Protein AF-0000000083686196 (afdb_homodimer)

Nearest PDB structures (foldseek):
  6q8i-assembly3_J  TM=8.970E-01  e=1.152E-03  Homo sapiens
  6q8j-assembly1_A  TM=8.920E-01  e=1.375E-03  Homo sapiens
  8qzs-assembly1_w  TM=8.976E-01  e=1.548E-03  Homo sapiens
  6q8i-assembly1_B  TM=8.491E-01  e=1.222E-03  Homo sapiens
  6q8f-assembly1_B  TM=8.962E-01  e=2.484E-03  Homo sapiens

Radius of gyration: 14.55 Å; Cα contacts (8 Å, |Δi|>4): 108; chains: 2; bounding box: 40×40×29 Å

Structure (mmCIF, N/CA/C/O backbone):
data_AF-0000000083686196-model_v1
#
loop_
_entity.id
_entity.type
_entity.pdbx_description
1 polymer 'Wd40 repeat-containing protein SMU1-like'
#
loop_
_atom_site.group_PDB
_atom_site.id
_atom_site.type_symbol
_atom_site.label_atom_id
_atom_site.label_alt_id
_atom_site.label_comp_id
_atom_site.label_asym_id
_atom_site.label_entity_id
_atom_site.label_seq_id
_atom_site.pdbx_PDB_ins_code
_atom_site.Cartn_x
_atom_site.Cartn_y
_atom_site.Cartn_z
_atom_site.occupancy
_atom_site.B_iso_or_equiv
_atom_site.auth_seq_id
_atom_site.auth_comp_id
_atom_site.auth_asym_id
_atom_site.auth_atom_id
_atom_site.pdbx_PDB_model_num
ATOM 1 N N . MET A 1 1 ? 13.852 2.273 12.867 1 68.62 1 MET A N 1
ATOM 2 C CA . MET A 1 1 ? 13.875 3.191 11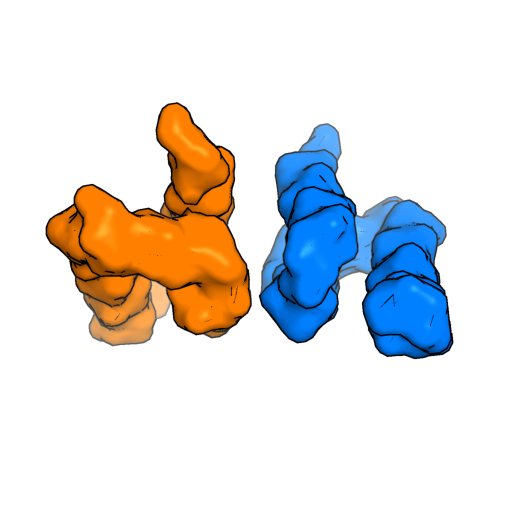.727 1 68.62 1 MET A CA 1
ATOM 3 C C . MET A 1 1 ? 12.492 3.295 11.094 1 68.62 1 MET A C 1
ATOM 5 O O . MET A 1 1 ? 11.719 2.336 11.117 1 68.62 1 MET A O 1
ATOM 9 N N . GLN A 1 2 ? 12.047 4.418 10.641 1 86.62 2 GLN A N 1
ATOM 10 C CA . GLN A 1 2 ? 10.688 4.848 10.312 1 86.62 2 GLN A CA 1
ATOM 11 C C . GLN A 1 2 ? 10.148 4.086 9.102 1 86.62 2 GLN A C 1
ATOM 13 O O . GLN A 1 2 ? 8.938 3.887 8.984 1 86.62 2 GLN A O 1
ATOM 18 N N . TRP A 1 3 ? 11.016 3.471 8.281 1 94.12 3 TRP A N 1
ATOM 19 C CA . TRP A 1 3 ? 10.57 2.91 7.012 1 94.12 3 TRP A CA 1
ATOM 20 C C . TRP A 1 3 ? 10.414 1.396 7.109 1 94.12 3 TRP A C 1
ATOM 22 O O . TRP A 1 3 ? 9.875 0.763 6.199 1 94.12 3 TRP A O 1
ATOM 32 N N . GLY A 1 4 ? 10.773 0.78 8.203 1 94.38 4 GLY A N 1
ATOM 33 C CA . GLY A 1 4 ? 10.703 -0.665 8.344 1 94.38 4 GLY A CA 1
ATOM 34 C C . GLY A 1 4 ? 9.312 -1.22 8.094 1 94.38 4 GLY A C 1
ATOM 35 O O . GLY A 1 4 ? 9.148 -2.201 7.367 1 94.38 4 GLY A O 1
ATOM 36 N N . GLY A 1 5 ? 8.32 -0.581 8.695 1 93.25 5 GLY A N 1
ATOM 37 C CA . GLY A 1 5 ? 6.941 -0.984 8.469 1 93.25 5 GLY A CA 1
ATOM 38 C C . GLY A 1 5 ? 6.527 -0.91 7.016 1 93.25 5 GLY A C 1
ATOM 39 O O . GLY A 1 5 ? 5.934 -1.85 6.484 1 93.25 5 GLY A O 1
ATOM 40 N N . MET A 1 6 ? 6.855 0.123 6.371 1 95.75 6 MET A N 1
ATOM 41 C CA . MET A 1 6 ? 6.496 0.313 4.965 1 95.75 6 MET A CA 1
ATOM 42 C C . MET A 1 6 ? 7.27 -0.65 4.07 1 95.75 6 MET A C 1
ATOM 44 O O . MET A 1 6 ? 6.734 -1.15 3.082 1 95.75 6 MET A O 1
ATOM 48 N N . GLU A 1 7 ? 8.539 -0.848 4.43 1 96.88 7 GLU A N 1
ATOM 49 C CA . GLU A 1 7 ? 9.32 -1.846 3.699 1 96.88 7 GLU A CA 1
ATOM 50 C C . GLU A 1 7 ? 8.641 -3.211 3.736 1 96.88 7 GLU A C 1
ATOM 52 O O . GLU A 1 7 ? 8.516 -3.879 2.707 1 96.88 7 GLU A O 1
ATOM 57 N N . TRP A 1 8 ? 8.281 -3.59 4.914 1 95.38 8 TRP A N 1
ATOM 58 C CA . TRP A 1 8 ? 7.586 -4.871 5.047 1 95.38 8 TRP A CA 1
ATOM 59 C C . TRP A 1 8 ? 6.332 -4.902 4.18 1 95.38 8 TRP A C 1
ATOM 61 O O . TRP A 1 8 ? 6.012 -5.93 3.578 1 95.38 8 TRP A O 1
ATOM 71 N N . ILE A 1 9 ? 5.625 -3.846 4.02 1 96.25 9 ILE A N 1
ATOM 72 C CA . ILE A 1 9 ? 4.391 -3.762 3.244 1 96.25 9 ILE A CA 1
ATOM 73 C C . ILE A 1 9 ? 4.707 -3.887 1.756 1 96.25 9 ILE A C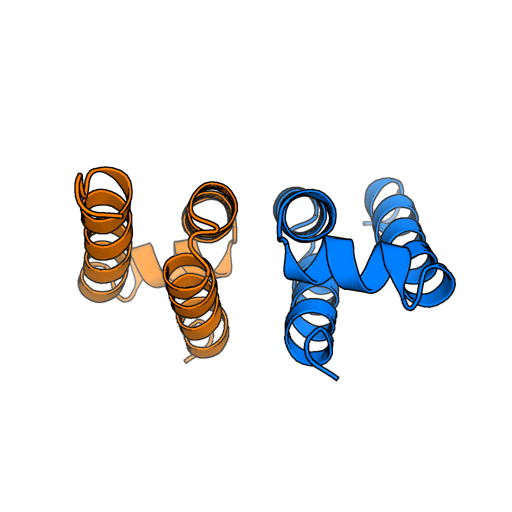 1
ATOM 75 O O . ILE A 1 9 ? 4.008 -4.586 1.021 1 96.25 9 ILE A O 1
ATOM 79 N N . VAL A 1 10 ? 5.688 -3.217 1.307 1 97.81 10 VAL A N 1
ATOM 80 C CA . VAL A 1 10 ? 6.094 -3.34 -0.089 1 97.81 10 VAL A CA 1
ATOM 81 C C . VAL A 1 10 ? 6.414 -4.797 -0.407 1 97.81 10 VAL A C 1
ATOM 83 O O . VAL A 1 10 ? 6.004 -5.32 -1.444 1 97.81 10 VAL A O 1
ATOM 86 N N . LEU A 1 11 ? 7.078 -5.465 0.427 1 97.12 11 LEU A N 1
ATOM 87 C CA . LEU A 1 11 ? 7.426 -6.871 0.237 1 97.12 11 LEU A CA 1
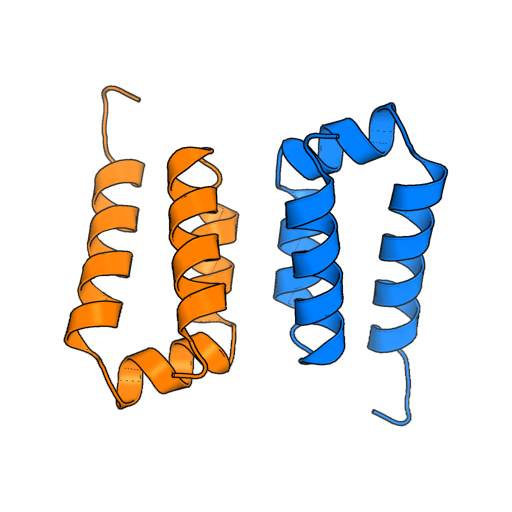ATOM 88 C C . LEU A 1 11 ? 6.176 -7.742 0.203 1 97.12 11 LEU A C 1
ATOM 90 O O . LEU A 1 11 ? 6.07 -8.656 -0.62 1 97.12 11 LEU A O 1
ATOM 94 N N . GLU A 1 12 ? 5.289 -7.402 1.146 1 95 12 GLU A N 1
ATOM 95 C CA . GLU A 1 12 ? 4.031 -8.141 1.174 1 95 12 GLU A CA 1
ATOM 96 C C . GLU A 1 12 ? 3.254 -7.961 -0.128 1 95 12 GLU A C 1
ATOM 98 O O . GLU A 1 12 ? 2.719 -8.93 -0.677 1 95 12 GLU A O 1
ATOM 103 N N . MET A 1 13 ? 3.193 -6.789 -0.649 1 97.19 13 MET A N 1
ATOM 104 C CA . MET A 1 13 ? 2.49 -6.52 -1.9 1 97.19 13 MET A CA 1
ATOM 105 C C . MET A 1 13 ? 3.146 -7.258 -3.062 1 97.19 13 MET A C 1
ATOM 107 O O . MET A 1 13 ? 2.461 -7.719 -3.979 1 97.19 13 MET A O 1
ATOM 111 N N . ILE A 1 14 ? 4.461 -7.352 -3.043 1 96.62 14 ILE A N 1
ATOM 112 C CA . ILE A 1 14 ? 5.18 -8.117 -4.055 1 96.62 14 ILE A CA 1
ATOM 113 C C . ILE A 1 14 ? 4.816 -9.602 -3.934 1 96.62 14 ILE A C 1
ATOM 115 O O . ILE A 1 14 ? 4.539 -10.258 -4.938 1 96.62 14 ILE A O 1
ATOM 119 N N . GLU A 1 15 ? 4.77 -10.07 -2.791 1 95.19 15 GLU A N 1
ATOM 120 C CA . GLU A 1 15 ? 4.438 -11.469 -2.529 1 95.19 15 GLU A CA 1
ATOM 121 C C . GLU A 1 15 ? 3.01 -11.781 -2.965 1 95.19 15 GLU A C 1
ATOM 123 O O . GLU A 1 15 ? 2.738 -12.875 -3.477 1 95.19 15 GLU A O 1
ATOM 128 N N . LEU A 1 16 ? 2.088 -10.859 -2.863 1 92.12 16 LEU A N 1
ATOM 129 C CA . LEU A 1 16 ? 0.686 -11.023 -3.234 1 92.12 16 LEU A CA 1
ATOM 130 C C . LEU A 1 16 ? 0.485 -10.773 -4.727 1 92.12 16 LEU A C 1
ATOM 132 O O . LEU A 1 16 ? -0.634 -10.883 -5.23 1 92.12 16 LEU A O 1
ATOM 136 N N . ARG A 1 17 ? 1.571 -10.398 -5.395 1 93.38 17 ARG A N 1
ATOM 137 C CA . ARG A 1 17 ? 1.576 -10.102 -6.82 1 93.38 17 ARG A CA 1
ATOM 138 C C . ARG A 1 17 ? 0.75 -8.852 -7.121 1 93.38 17 ARG A C 1
ATOM 140 O O . ARG A 1 17 ? 0.191 -8.719 -8.211 1 93.38 17 ARG A O 1
ATOM 147 N N . GLU A 1 18 ? 0.667 -8.008 -6.062 1 95.44 18 GLU A N 1
ATOM 148 C CA . GLU A 1 18 ? 0.075 -6.684 -6.227 1 95.44 18 GLU A CA 1
ATOM 149 C C . GLU A 1 18 ? 1.138 -5.641 -6.566 1 95.44 18 GLU A C 1
ATOM 151 O O . GLU A 1 18 ? 1.378 -4.715 -5.789 1 95.44 18 GLU A O 1
ATOM 156 N N . LEU A 1 19 ? 1.678 -5.691 -7.711 1 96.12 19 LEU A N 1
ATOM 157 C CA . LEU A 1 19 ? 2.934 -5.039 -8.062 1 96.12 19 LEU A CA 1
ATOM 158 C C . LEU A 1 19 ? 2.713 -3.562 -8.367 1 96.12 19 LEU A C 1
ATOM 160 O O . LEU A 1 19 ? 3.562 -2.725 -8.055 1 96.12 19 LEU A O 1
ATOM 164 N N . ASP A 1 20 ? 1.586 -3.285 -8.953 1 95.69 20 ASP A N 1
ATOM 165 C CA . ASP A 1 20 ? 1.275 -1.881 -9.195 1 95.69 20 ASP A CA 1
ATOM 166 C C . ASP A 1 20 ? 1.131 -1.11 -7.887 1 95.69 20 ASP A C 1
ATOM 168 O O . ASP A 1 20 ? 1.622 0.014 -7.766 1 95.69 20 ASP A O 1
ATOM 172 N N . THR A 1 21 ? 0.501 -1.712 -6.941 1 97.69 21 THR A N 1
ATOM 173 C CA . THR A 1 21 ? 0.343 -1.106 -5.625 1 97.69 21 THR A CA 1
ATOM 174 C C . THR A 1 21 ? 1.689 -0.993 -4.918 1 97.69 21 THR A C 1
ATOM 176 O O . THR A 1 21 ? 1.998 0.041 -4.32 1 97.69 21 THR A O 1
ATOM 179 N N . ALA A 1 22 ? 2.533 -1.994 -5.008 1 97.75 22 ALA A N 1
ATOM 180 C CA . ALA A 1 22 ? 3.879 -1.971 -4.438 1 97.75 22 ALA A CA 1
ATOM 181 C C . ALA A 1 22 ? 4.695 -0.814 -5.008 1 97.75 22 ALA A C 1
ATOM 183 O O . ALA A 1 22 ? 5.336 -0.073 -4.258 1 97.75 22 ALA A O 1
ATOM 184 N N . ARG A 1 23 ? 4.602 -0.728 -6.301 1 97.5 23 ARG A N 1
ATOM 185 C CA . ARG A 1 23 ? 5.332 0.336 -6.984 1 97.5 23 ARG A CA 1
ATOM 186 C C . ARG A 1 23 ? 4.84 1.71 -6.535 1 97.5 23 ARG A C 1
ATOM 188 O O . ARG A 1 23 ? 5.637 2.633 -6.363 1 97.5 23 ARG A O 1
ATOM 195 N N . ALA A 1 24 ? 3.574 1.857 -6.418 1 96.25 24 ALA A N 1
ATOM 196 C CA . ALA A 1 24 ? 3.004 3.119 -5.957 1 96.25 24 ALA A CA 1
ATOM 197 C C . ALA A 1 24 ? 3.514 3.473 -4.562 1 96.25 24 ALA A C 1
ATOM 199 O O . ALA A 1 24 ? 3.941 4.605 -4.316 1 96.25 24 ALA A O 1
ATOM 200 N N . ILE A 1 25 ? 3.498 2.51 -3.68 1 97.38 25 ILE A N 1
ATOM 201 C CA . ILE A 1 25 ? 3.979 2.738 -2.322 1 97.38 25 ILE A CA 1
ATOM 202 C C . ILE A 1 25 ? 5.449 3.15 -2.357 1 97.38 25 ILE A C 1
ATOM 204 O O . ILE A 1 25 ? 5.832 4.152 -1.753 1 97.38 25 ILE A O 1
ATOM 208 N N . LEU A 1 26 ? 6.242 2.461 -3.158 1 97.38 26 LEU A N 1
ATOM 209 C CA . LEU A 1 26 ? 7.676 2.717 -3.246 1 97.38 26 LEU A CA 1
ATOM 210 C C . LEU A 1 26 ? 7.945 4.117 -3.783 1 97.38 26 LEU A C 1
ATOM 212 O O . LEU A 1 26 ? 8.836 4.816 -3.289 1 97.38 26 LEU A O 1
ATOM 216 N N . ARG A 1 27 ? 7.16 4.562 -4.695 1 97.56 27 ARG A N 1
ATOM 217 C CA . ARG A 1 27 ? 7.457 5.793 -5.422 1 97.56 27 ARG A CA 1
ATOM 218 C C . ARG A 1 27 ? 6.812 7 -4.746 1 97.56 27 ARG A C 1
ATOM 220 O O . ARG A 1 27 ? 7.297 8.125 -4.879 1 97.56 27 ARG A O 1
ATOM 227 N N . GLN A 1 28 ? 5.773 6.781 -4.098 1 96.88 28 GLN A N 1
ATOM 228 C CA . GLN A 1 28 ? 4.926 7.922 -3.781 1 96.88 28 GLN A CA 1
ATOM 229 C C . GLN A 1 28 ? 4.938 8.219 -2.283 1 96.88 28 GLN A C 1
ATOM 231 O O . GLN A 1 28 ? 4.641 9.336 -1.864 1 96.88 28 GLN A O 1
ATOM 236 N N . THR A 1 29 ? 5.148 7.297 -1.433 1 96.94 29 THR A N 1
ATOM 237 C CA . THR A 1 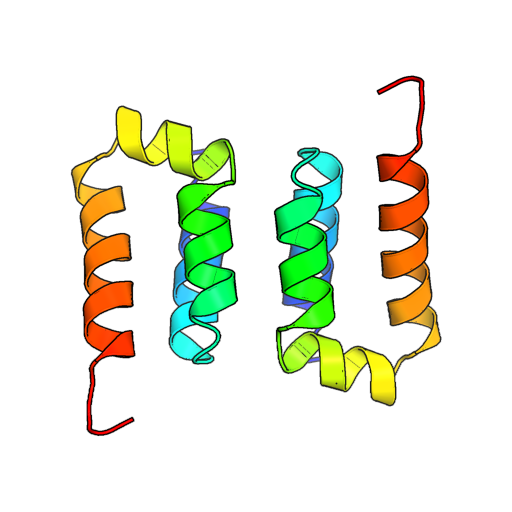29 ? 5.113 7.574 -0.001 1 96.94 29 THR A CA 1
ATOM 238 C C . THR A 1 29 ? 6.363 8.344 0.431 1 96.94 29 THR A C 1
ATOM 240 O O . THR A 1 29 ? 7.469 8.055 -0.031 1 96.94 29 THR A O 1
ATOM 243 N N . GLN A 1 30 ? 6.113 9.266 1.284 1 96.62 30 GLN A N 1
ATOM 244 C CA . GLN A 1 30 ? 7.227 10.047 1.815 1 96.62 30 GLN A CA 1
ATOM 245 C C . GLN A 1 30 ? 8.219 9.156 2.557 1 96.62 30 GLN A C 1
ATOM 247 O O . GLN A 1 30 ? 9.43 9.391 2.512 1 96.62 30 GLN A O 1
ATOM 252 N N . VAL A 1 31 ? 7.75 8.219 3.174 1 96.75 31 VAL A N 1
ATOM 253 C CA . VAL A 1 31 ? 8.578 7.309 3.961 1 96.75 31 VAL A CA 1
ATOM 254 C C . VAL A 1 31 ? 9.578 6.602 3.051 1 96.75 31 VAL A C 1
ATOM 256 O O . VAL A 1 31 ? 10.766 6.492 3.385 1 96.75 31 VAL A O 1
ATOM 259 N N . MET A 1 32 ? 9.125 6.188 1.89 1 97.56 32 MET A N 1
ATOM 260 C CA . MET A 1 32 ? 10.016 5.5 0.957 1 97.56 32 MET A CA 1
ATOM 261 C C . MET A 1 32 ? 10.992 6.48 0.316 1 97.56 32 MET A C 1
ATOM 263 O O . MET A 1 32 ? 12.102 6.105 -0.057 1 97.56 32 MET A O 1
ATOM 267 N N . GLY A 1 33 ? 10.594 7.703 0.183 1 97.75 33 GLY A N 1
ATOM 268 C CA . GLY A 1 33 ? 11.523 8.742 -0.225 1 97.75 33 GLY A CA 1
ATOM 269 C C . GLY A 1 33 ? 12.688 8.914 0.739 1 97.75 33 GLY A C 1
ATOM 270 O O . GLY A 1 33 ? 13.836 9.062 0.316 1 97.75 33 GLY A O 1
ATOM 271 N N . VAL A 1 34 ? 12.344 8.961 2.002 1 97.81 34 VAL A N 1
ATOM 272 C CA . VAL A 1 34 ? 13.359 9.078 3.041 1 97.81 34 VAL A CA 1
ATOM 273 C C . VAL A 1 34 ? 14.312 7.891 2.971 1 97.81 34 VAL A C 1
ATOM 275 O O . VAL A 1 34 ? 15.531 8.062 3.045 1 97.81 34 VAL A O 1
ATOM 278 N N . MET A 1 35 ? 13.711 6.664 2.83 1 97.19 35 MET A N 1
ATOM 279 C CA . MET A 1 35 ? 14.555 5.477 2.705 1 97.19 35 MET A CA 1
ATOM 280 C C . MET A 1 35 ? 15.5 5.602 1.521 1 97.19 35 MET A C 1
ATOM 282 O O . MET A 1 35 ? 16.672 5.23 1.618 1 97.19 35 MET A O 1
ATOM 286 N N . LYS A 1 36 ? 14.977 6.039 0.374 1 98.38 36 LYS A N 1
ATOM 287 C CA . LYS A 1 36 ? 15.781 6.215 -0.83 1 98.38 36 LYS A CA 1
ATOM 288 C C . LYS A 1 36 ? 16.984 7.109 -0.558 1 98.38 36 LYS A C 1
ATOM 290 O O . LYS A 1 36 ? 18.078 6.879 -1.096 1 98.38 36 LYS A O 1
ATOM 295 N N . GLN A 1 37 ? 16.797 8.164 0.259 1 98.19 37 GLN A N 1
ATOM 296 C CA . GLN A 1 37 ? 17.875 9.094 0.591 1 98.19 37 GLN A CA 1
ATOM 297 C C . GLN A 1 37 ? 18.797 8.5 1.643 1 98.19 37 GLN A C 1
ATOM 299 O O . GLN A 1 37 ? 20.031 8.617 1.53 1 98.19 37 GLN A O 1
ATOM 304 N N . GLU A 1 38 ? 18.297 7.891 2.652 1 97.19 38 GLU A N 1
ATOM 305 C CA . GLU A 1 38 ? 19.078 7.473 3.816 1 97.19 38 GLU A CA 1
ATOM 306 C C . GLU A 1 38 ? 19.672 6.082 3.611 1 97.19 38 GLU A C 1
ATOM 308 O O . GLU A 1 38 ? 20.703 5.754 4.188 1 97.19 38 GLU A O 1
ATOM 313 N N . GLN A 1 39 ? 18.906 5.258 3.008 1 97.44 39 GLN A N 1
ATOM 314 C CA . GLN A 1 39 ? 19.312 3.875 2.766 1 97.44 39 GLN A CA 1
ATOM 315 C C . GLN A 1 39 ? 19.078 3.488 1.306 1 97.44 39 GLN A C 1
ATOM 317 O O . GLN A 1 39 ? 18.281 2.604 1.007 1 97.44 39 GLN A O 1
ATOM 322 N N . PRO A 1 40 ? 19.734 4.074 0.381 1 97.5 40 PRO A N 1
ATOM 323 C CA . PRO A 1 40 ? 19.5 3.883 -1.052 1 97.5 40 PRO A CA 1
ATOM 324 C C . PRO A 1 40 ? 19.672 2.432 -1.493 1 97.5 40 PRO A C 1
ATOM 326 O O . PRO A 1 40 ? 18.922 1.946 -2.344 1 97.5 40 PRO A O 1
ATOM 329 N N . GLU A 1 41 ? 20.641 1.769 -0.954 1 97.88 41 GLU A N 1
ATOM 330 C CA . GLU A 1 41 ? 20.844 0.379 -1.352 1 97.88 41 GLU A CA 1
ATOM 331 C C . GLU A 1 41 ? 19.656 -0.492 -0.959 1 97.88 41 GLU A C 1
ATOM 333 O O . GLU A 1 41 ? 19.266 -1.402 -1.699 1 97.88 41 GLU A O 1
ATOM 338 N N . ARG A 1 42 ? 19.188 -0.235 0.219 1 97.75 42 ARG A N 1
ATOM 339 C CA . ARG A 1 42 ? 18.016 -0.977 0.64 1 97.75 42 ARG A CA 1
ATOM 340 C C . ARG A 1 42 ? 16.828 -0.667 -0.264 1 97.75 42 ARG A C 1
ATOM 342 O O . ARG A 1 42 ? 16.078 -1.57 -0.644 1 97.75 42 ARG A O 1
ATOM 349 N N . TYR A 1 43 ? 16.688 0.583 -0.597 1 98.56 43 TYR A N 1
ATOM 350 C CA . TYR A 1 43 ? 15.648 1.016 -1.519 1 98.56 43 TYR A CA 1
ATOM 351 C C . TYR A 1 43 ? 15.812 0.354 -2.881 1 98.56 43 TYR A C 1
ATOM 353 O O . TYR A 1 43 ? 14.852 -0.161 -3.451 1 98.56 43 TYR A O 1
ATOM 361 N N . LEU A 1 44 ? 16.906 0.292 -3.371 1 98.38 44 LEU A N 1
ATOM 362 C CA . LEU A 1 44 ? 17.219 -0.302 -4.668 1 98.38 44 LEU A CA 1
ATOM 363 C C . LEU A 1 44 ? 16.922 -1.798 -4.664 1 98.38 44 LEU A C 1
ATOM 365 O O . LEU A 1 44 ? 16.469 -2.344 -5.672 1 98.38 44 LEU A O 1
ATOM 369 N N . ARG A 1 45 ? 17.234 -2.484 -3.588 1 98 45 ARG A N 1
ATOM 370 C CA . ARG A 1 45 ? 16.922 -3.904 -3.484 1 98 45 ARG A CA 1
ATOM 371 C C . ARG A 1 45 ? 15.43 -4.145 -3.65 1 98 45 ARG A C 1
ATOM 373 O O . ARG A 1 45 ? 15.016 -5.098 -4.316 1 98 45 ARG A O 1
ATOM 380 N N . LEU A 1 46 ? 14.641 -3.271 -3.035 1 98.06 46 LEU A N 1
ATOM 381 C CA . LEU A 1 46 ? 13.195 -3.383 -3.186 1 98.06 46 LEU A CA 1
ATOM 382 C C . LEU A 1 46 ? 12.773 -3.137 -4.633 1 98.06 46 LEU A C 1
ATOM 384 O O . LEU A 1 46 ? 11.93 -3.854 -5.172 1 98.06 46 LEU A O 1
ATOM 388 N N . GLU A 1 47 ? 13.305 -2.152 -5.215 1 97.94 47 GLU A N 1
ATOM 389 C CA . GLU A 1 47 ? 13.023 -1.856 -6.617 1 97.94 47 GLU A CA 1
ATOM 390 C C . GLU A 1 47 ? 13.383 -3.035 -7.516 1 97.94 47 GLU A C 1
ATOM 392 O O . GLU A 1 47 ? 12.633 -3.383 -8.43 1 97.94 47 GLU A O 1
ATOM 397 N N . HIS A 1 48 ? 14.469 -3.529 -7.254 1 97.69 48 HIS A N 1
ATOM 398 C CA . HIS A 1 48 ? 14.945 -4.652 -8.055 1 97.69 48 HIS A CA 1
ATOM 399 C C . HIS A 1 48 ? 14.031 -5.863 -7.902 1 97.69 48 HIS A C 1
ATOM 401 O O . HIS A 1 48 ? 13.719 -6.539 -8.883 1 97.69 48 HIS A O 1
ATOM 407 N N . LEU A 1 49 ? 13.766 -6.121 -6.699 1 97.31 49 LEU A N 1
ATOM 408 C CA . LEU A 1 49 ? 12.844 -7.227 -6.449 1 97.31 49 LEU A CA 1
ATOM 409 C C . LEU A 1 49 ? 11.539 -7.027 -7.207 1 97.31 49 LEU A C 1
ATOM 411 O O . LEU A 1 49 ? 11.016 -7.965 -7.816 1 97.31 49 LEU A O 1
ATOM 415 N N . LEU A 1 50 ? 11.023 -5.863 -7.133 1 97.06 50 LEU A N 1
ATOM 416 C CA . LEU A 1 50 ? 9.797 -5.516 -7.832 1 97.06 50 LEU A CA 1
ATOM 417 C C . LEU A 1 50 ? 9.945 -5.73 -9.336 1 97.06 50 LEU A C 1
ATOM 419 O O . LEU A 1 50 ? 9.078 -6.336 -9.969 1 97.06 50 LEU A O 1
ATOM 423 N N . VAL A 1 51 ? 10.984 -5.246 -9.961 1 95.44 51 VAL A N 1
ATOM 424 C CA . VAL A 1 51 ? 11.242 -5.355 -11.391 1 95.44 51 VAL A CA 1
ATOM 425 C C . VAL A 1 51 ? 11.367 -6.824 -11.789 1 95.44 51 VAL A C 1
ATOM 427 O O . VAL A 1 51 ? 10.789 -7.262 -12.781 1 95.44 51 VAL A O 1
ATOM 430 N N . ARG A 1 52 ? 12.07 -7.516 -11.031 1 95.06 52 ARG A N 1
ATOM 431 C CA . ARG A 1 52 ? 12.281 -8.93 -11.312 1 95.06 52 ARG A CA 1
ATOM 432 C C . ARG A 1 52 ? 10.969 -9.703 -11.273 1 95.06 52 ARG A C 1
ATOM 434 O O . ARG A 1 52 ? 10.711 -10.555 -12.125 1 95.06 52 ARG A O 1
ATOM 441 N N . THR A 1 53 ? 10.234 -9.453 -10.297 1 95.19 53 THR A N 1
ATOM 442 C CA . THR A 1 53 ? 8.969 -10.164 -10.141 1 95.19 53 THR A CA 1
ATOM 443 C C . THR A 1 53 ? 7.984 -9.766 -11.242 1 95.19 53 THR A C 1
ATOM 445 O O . THR A 1 53 ? 7.188 -10.594 -11.688 1 95.19 53 THR A O 1
ATOM 448 N N . TYR A 1 54 ? 7.992 -8.617 -11.664 1 91.75 54 TYR A N 1
ATOM 449 C CA . TYR A 1 54 ? 7.105 -8.117 -12.711 1 91.75 54 TYR A CA 1
ATOM 450 C C . TYR A 1 54 ? 7.391 -8.805 -14.047 1 91.75 54 TYR A C 1
ATOM 452 O O . TYR A 1 54 ? 6.469 -9.094 -14.812 1 91.75 54 TYR A O 1
ATOM 460 N N . PHE A 1 55 ? 8.547 -9.141 -14.336 1 89.12 55 PHE A N 1
ATOM 461 C CA . PHE A 1 55 ? 8.969 -9.664 -15.633 1 89.12 55 PHE A CA 1
ATOM 462 C C . PHE A 1 55 ? 9.242 -11.156 -15.547 1 89.12 55 PHE A C 1
ATOM 464 O O . PHE A 1 55 ? 9.828 -11.734 -16.469 1 89.12 55 PHE A O 1
ATOM 471 N N . ASP A 1 56 ? 8.867 -11.625 -14.375 1 85.25 56 ASP A N 1
ATOM 472 C CA . ASP A 1 56 ? 9.07 -13.07 -14.289 1 85.25 56 ASP A CA 1
ATOM 473 C C . ASP A 1 56 ? 8.047 -13.828 -15.133 1 85.25 56 ASP A C 1
ATOM 475 O O . ASP A 1 56 ? 6.848 -13.781 -14.859 1 85.25 56 ASP A O 1
ATOM 479 N N . PRO A 1 57 ? 8.516 -14.383 -16.031 1 76.31 57 PRO A N 1
ATOM 480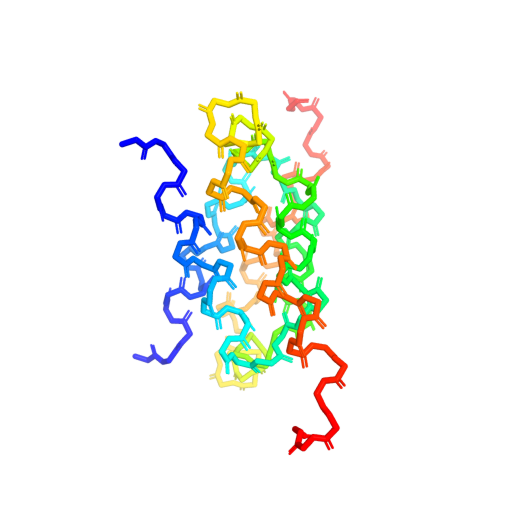 C CA . PRO A 1 57 ? 7.656 -15.109 -16.969 1 76.31 57 PRO A CA 1
ATOM 481 C C . PRO A 1 57 ? 6.906 -16.266 -16.312 1 76.31 57 PRO A C 1
ATOM 483 O O . PRO A 1 57 ? 5.895 -16.734 -16.844 1 76.31 57 PRO A O 1
ATOM 486 N N . ASN A 1 58 ? 7.512 -16.688 -15.281 1 76.44 58 ASN A N 1
ATOM 487 C CA . ASN A 1 58 ? 6.914 -17.875 -14.68 1 76.44 58 ASN A CA 1
ATOM 488 C C . ASN A 1 58 ? 5.758 -17.516 -13.75 1 76.44 58 ASN A C 1
ATOM 490 O O . ASN A 1 58 ? 5.105 -18.391 -13.188 1 76.44 58 ASN A O 1
ATOM 494 N N . GLU A 1 59 ? 5.57 -16.297 -13.469 1 58.47 59 GLU A N 1
ATOM 495 C CA . GLU A 1 59 ? 4.461 -15.992 -12.578 1 58.47 59 GLU A CA 1
ATOM 496 C C . GLU A 1 59 ? 3.131 -16 -13.328 1 58.47 59 GLU A C 1
ATOM 498 O O . GLU A 1 59 ? 3.076 -15.664 -14.508 1 58.47 59 GLU A O 1
ATOM 503 N N . MET B 1 1 ? -8.711 -12.305 10.727 1 68.31 1 MET B N 1
ATOM 504 C CA . MET B 1 1 ? -9.219 -12.102 9.375 1 68.31 1 MET B CA 1
ATOM 505 C C . MET B 1 1 ? -8.141 -11.531 8.461 1 68.31 1 MET B C 1
ATOM 507 O O . MET B 1 1 ? -7.258 -10.805 8.914 1 68.31 1 MET B O 1
ATOM 511 N N . GLN B 1 2 ? -8.055 -11.906 7.25 1 86.75 2 GLN B N 1
ATOM 512 C CA . GLN B 1 2 ? -6.949 -11.781 6.301 1 86.75 2 GLN B CA 1
ATOM 513 C C . GLN B 1 2 ? -6.695 -10.32 5.941 1 86.75 2 GLN B C 1
ATOM 515 O O . GLN B 1 2 ? -5.57 -9.938 5.621 1 86.75 2 GLN B O 1
ATOM 520 N N . TRP B 1 3 ? -7.664 -9.398 6.176 1 94.19 3 TRP B N 1
ATOM 521 C CA . TRP B 1 3 ? -7.555 -8.031 5.672 1 94.19 3 TRP B CA 1
ATOM 522 C C . TRP B 1 3 ? -7.148 -7.074 6.785 1 94.19 3 TRP B C 1
ATOM 524 O O . TRP B 1 3 ? -6.863 -5.902 6.527 1 94.19 3 TRP B O 1
ATOM 534 N N . GLY B 1 4 ? -7.043 -7.516 8.016 1 94.44 4 GLY B N 1
ATOM 535 C CA . GLY B 1 4 ? -6.707 -6.648 9.133 1 94.44 4 GLY B CA 1
ATOM 536 C C . GLY B 1 4 ? -5.406 -5.895 8.93 1 94.44 4 GLY B C 1
ATOM 537 O O . GLY B 1 4 ? -5.344 -4.684 9.164 1 94.44 4 GLY B O 1
ATOM 538 N N . GLY B 1 5 ? -4.391 -6.605 8.508 1 93.38 5 GLY B N 1
ATOM 539 C CA . GLY B 1 5 ? -3.111 -5.977 8.219 1 93.38 5 GLY B CA 1
ATOM 540 C C . GLY B 1 5 ? -3.207 -4.895 7.156 1 93.38 5 GLY B C 1
ATOM 541 O O . GLY B 1 5 ? -2.686 -3.793 7.336 1 93.38 5 GLY B O 1
ATOM 542 N N . MET B 1 6 ? -3.873 -5.168 6.113 1 95.69 6 MET B N 1
ATOM 543 C CA . MET B 1 6 ? -4.016 -4.215 5.016 1 95.69 6 MET B CA 1
ATOM 544 C C . MET B 1 6 ? -4.883 -3.031 5.434 1 95.69 6 MET B C 1
ATOM 546 O O . MET B 1 6 ? -4.629 -1.895 5.031 1 95.69 6 MET B O 1
ATOM 550 N N . GLU B 1 7 ? -5.938 -3.334 6.219 1 96.94 7 GLU B N 1
ATOM 551 C CA . GLU B 1 7 ? -6.75 -2.248 6.758 1 96.94 7 GLU B CA 1
ATOM 552 C C . GLU B 1 7 ? -5.898 -1.268 7.562 1 96.94 7 GLU B C 1
ATOM 554 O O . GLU B 1 7 ? -6.016 -0.052 7.391 1 96.94 7 GLU B O 1
ATOM 559 N N . TRP B 1 8 ? -5.121 -1.831 8.43 1 95.44 8 TRP B N 1
ATOM 560 C CA . TRP B 1 8 ? -4.242 -0.976 9.219 1 95.44 8 TRP B CA 1
ATOM 561 C C . TRP B 1 8 ? -3.342 -0.138 8.32 1 95.44 8 TRP B C 1
ATOM 563 O O . TRP B 1 8 ? -3.082 1.033 8.609 1 95.44 8 TRP B O 1
ATOM 573 N N . ILE B 1 9 ? -2.889 -0.616 7.219 1 96.19 9 ILE B N 1
ATOM 574 C CA . ILE B 1 9 ? -1.993 0.074 6.297 1 96.19 9 ILE B CA 1
ATOM 575 C C . ILE B 1 9 ? -2.744 1.204 5.594 1 96.19 9 ILE B C 1
ATOM 577 O O . ILE B 1 9 ? -2.215 2.307 5.438 1 96.19 9 ILE B O 1
ATOM 581 N N . VAL B 1 10 ? -3.906 0.947 5.156 1 97.81 10 VAL B N 1
ATOM 582 C CA . VAL B 1 10 ? -4.711 1.994 4.535 1 97.81 10 VAL B CA 1
ATOM 583 C C . VAL B 1 10 ? -4.898 3.15 5.516 1 97.81 10 VAL B C 1
ATOM 585 O O . VAL B 1 10 ? -4.766 4.316 5.141 1 97.81 10 VAL B O 1
ATOM 588 N N . LEU B 1 11 ? -5.156 2.889 6.719 1 97.12 11 LEU B N 1
ATOM 589 C CA . LEU B 1 11 ? -5.332 3.912 7.746 1 97.12 11 LEU B CA 1
ATOM 590 C C . LEU B 1 11 ? -4.043 4.695 7.961 1 97.12 11 LEU B C 1
ATOM 592 O O . LEU B 1 11 ? -4.07 5.918 8.102 1 97.12 11 LEU B O 1
ATOM 596 N N . GLU B 1 12 ? -2.957 3.904 7.992 1 95 12 GLU B N 1
ATOM 597 C CA . GLU B 1 12 ? -1.659 4.555 8.141 1 95 12 GLU B CA 1
ATOM 598 C C . GLU B 1 12 ? -1.376 5.504 6.984 1 95 12 GLU B C 1
ATOM 600 O O . GLU B 1 12 ? -0.909 6.625 7.191 1 95 12 GLU B O 1
ATOM 605 N N . MET B 1 13 ? -1.662 5.121 5.777 1 97.19 13 MET B N 1
ATOM 606 C CA . MET B 1 13 ? -1.449 5.965 4.605 1 97.19 13 MET B CA 1
ATOM 607 C C . MET B 1 13 ? -2.32 7.215 4.668 1 97.19 13 MET B C 1
ATOM 609 O O . MET B 1 13 ? -1.901 8.289 4.238 1 97.19 13 MET B O 1
ATOM 613 N N . ILE B 1 14 ? -3.537 7.078 5.18 1 96.62 14 ILE B N 1
ATOM 614 C CA . ILE B 1 14 ? -4.414 8.227 5.371 1 96.62 14 ILE B CA 1
ATOM 615 C C . ILE B 1 14 ? -3.814 9.172 6.414 1 96.62 14 ILE B C 1
ATOM 617 O O . ILE B 1 14 ? -3.779 10.383 6.211 1 96.62 14 ILE B O 1
ATOM 621 N N . GLU B 1 15 ? -3.326 8.625 7.426 1 95.12 15 GLU B N 1
ATOM 622 C CA . GLU B 1 15 ? -2.717 9.414 8.492 1 95.12 15 GLU B CA 1
ATOM 623 C C . GLU B 1 15 ? -1.476 10.148 8 1 95.12 15 GLU B C 1
ATOM 625 O O . GLU B 1 15 ? -1.226 11.289 8.398 1 95.12 15 GLU B O 1
ATOM 630 N N . LEU B 1 16 ? -0.72 9.594 7.094 1 92.12 16 LEU B N 1
ATOM 631 C CA . LEU B 1 16 ? 0.493 10.18 6.535 1 92.12 16 LEU B CA 1
ATOM 632 C C . LEU B 1 16 ? 0.158 11.141 5.398 1 92.12 16 LEU B C 1
ATOM 634 O O . LEU B 1 16 ? 1.054 11.758 4.812 1 92.12 16 LEU B O 1
ATOM 638 N N . ARG B 1 17 ? -1.132 11.227 5.074 1 93.38 17 ARG B N 1
ATOM 639 C CA . ARG B 1 17 ? -1.645 12.07 4 1 93.38 17 ARG B CA 1
ATOM 640 C C . ARG B 1 17 ? -1.15 11.586 2.641 1 93.38 17 ARG B C 1
ATOM 642 O O . ARG B 1 17 ? -0.991 12.383 1.712 1 93.38 17 ARG B O 1
ATOM 649 N N . GLU B 1 18 ? -0.857 10.25 2.617 1 95.5 18 GLU B N 1
ATOM 650 C CA . GLU B 1 18 ? -0.556 9.578 1.357 1 95.5 18 GLU B CA 1
ATOM 651 C C . GLU B 1 18 ? -1.814 8.984 0.737 1 95.5 18 GLU B C 1
ATOM 653 O O . GLU B 1 18 ? -1.927 7.762 0.604 1 95.5 18 GLU B O 1
ATOM 658 N N . LEU B 1 19 ? -2.682 9.781 0.259 1 96.12 19 LEU B N 1
ATOM 659 C CA . LEU B 1 19 ? -4.066 9.414 -0.028 1 96.12 19 LEU B CA 1
ATOM 660 C C . LEU B 1 19 ? -4.172 8.695 -1.365 1 96.12 19 LEU B C 1
ATOM 662 O O . LEU B 1 19 ? -4.988 7.781 -1.521 1 96.12 19 LEU B O 1
ATOM 666 N N . ASP B 1 20 ? -3.346 9.094 -2.271 1 95.75 20 ASP B N 1
ATOM 667 C CA . ASP B 1 20 ? -3.34 8.391 -3.551 1 95.75 20 ASP B CA 1
ATOM 668 C C . ASP B 1 20 ? -2.898 6.938 -3.377 1 95.75 20 ASP B C 1
ATOM 670 O O . ASP B 1 20 ? -3.484 6.031 -3.969 1 95.75 20 ASP B O 1
ATOM 674 N N . THR B 1 21 ? -1.914 6.742 -2.574 1 97.69 21 THR B N 1
ATOM 675 C CA . THR B 1 21 ? -1.433 5.398 -2.277 1 97.69 21 THR B CA 1
ATOM 676 C C . THR B 1 21 ? -2.482 4.605 -1.507 1 97.69 21 THR B C 1
ATOM 678 O O . THR B 1 21 ? -2.73 3.436 -1.809 1 97.69 21 THR B O 1
ATOM 681 N N . ALA B 1 22 ? -3.162 5.219 -0.565 1 97.75 22 ALA B N 1
ATOM 682 C CA . ALA B 1 22 ? -4.242 4.586 0.189 1 97.75 22 ALA B CA 1
ATOM 683 C C . ALA B 1 22 ? -5.355 4.113 -0.739 1 97.75 22 ALA B C 1
ATOM 685 O O . ALA B 1 22 ? -5.824 2.979 -0.63 1 97.75 22 ALA B O 1
ATOM 686 N N . ARG B 1 23 ? -5.699 5.02 -1.608 1 97.38 23 ARG B N 1
ATOM 687 C CA . ARG B 1 23 ? -6.754 4.703 -2.566 1 97.38 23 ARG B CA 1
ATOM 688 C C . ARG B 1 23 ? -6.352 3.535 -3.459 1 97.38 23 ARG B C 1
ATOM 690 O O . ARG B 1 23 ? -7.176 2.674 -3.775 1 97.38 23 ARG B O 1
ATOM 697 N N . ALA B 1 24 ? -5.152 3.539 -3.895 1 96.25 24 ALA B N 1
ATOM 698 C CA . ALA B 1 24 ? -4.652 2.443 -4.723 1 96.25 24 ALA B CA 1
ATOM 699 C C . ALA B 1 24 ? -4.738 1.113 -3.98 1 96.25 24 ALA B C 1
ATOM 701 O O . ALA B 1 24 ? -5.215 0.117 -4.531 1 96.25 24 ALA B O 1
ATOM 702 N N . ILE B 1 25 ? -4.305 1.109 -2.742 1 97.38 25 ILE B N 1
ATOM 703 C CA . ILE B 1 25 ? -4.352 -0.108 -1.938 1 97.38 25 ILE B CA 1
ATOM 704 C C . ILE B 1 25 ? -5.801 -0.573 -1.792 1 97.38 25 ILE B C 1
ATOM 706 O O . ILE B 1 25 ? -6.113 -1.74 -2.039 1 97.38 25 ILE B O 1
ATOM 710 N N . LEU B 1 26 ? -6.707 0.354 -1.525 1 97.31 26 LEU B N 1
ATOM 711 C CA . LEU B 1 26 ? -8.109 0.035 -1.312 1 97.31 26 LEU B CA 1
ATOM 712 C C . LEU B 1 26 ? -8.734 -0.543 -2.578 1 97.31 26 LEU B C 1
ATOM 714 O O . LEU B 1 26 ? -9.508 -1.503 -2.512 1 97.31 26 LEU B O 1
ATOM 718 N N . ARG B 1 27 ? -8.352 -0.056 -3.701 1 97.56 27 ARG B N 1
ATOM 719 C CA . ARG B 1 27 ? -9.039 -0.382 -4.945 1 97.56 27 ARG B CA 1
ATOM 720 C C . ARG B 1 27 ? -8.398 -1.582 -5.629 1 97.56 27 ARG B C 1
ATOM 722 O O . ARG B 1 27 ? -9.055 -2.303 -6.383 1 97.56 27 ARG B O 1
ATOM 729 N N . GLN B 1 28 ? -7.18 -1.745 -5.414 1 96.88 28 GLN B N 1
ATOM 730 C CA . GLN B 1 28 ? -6.449 -2.611 -6.332 1 96.88 28 GLN B CA 1
ATOM 731 C C . GLN B 1 28 ? -6.027 -3.908 -5.648 1 96.88 28 GLN B C 1
ATOM 733 O O . GLN B 1 28 ? -5.777 -4.914 -6.312 1 96.88 28 GLN B O 1
ATOM 738 N N . THR B 1 29 ? -5.836 -3.969 -4.391 1 97.06 29 THR B N 1
ATOM 739 C CA . THR B 1 29 ? -5.391 -5.199 -3.744 1 97.06 29 THR B CA 1
ATOM 740 C C . THR B 1 29 ? -6.535 -6.203 -3.645 1 97.06 29 THR B C 1
ATOM 742 O O . THR B 1 29 ? -7.672 -5.828 -3.354 1 97.06 29 THR B O 1
ATOM 745 N N . GLN B 1 30 ? -6.164 -7.402 -3.877 1 96.69 30 GLN B N 1
ATOM 746 C CA . GLN B 1 30 ? -7.152 -8.469 -3.773 1 96.69 30 GLN B CA 1
ATOM 747 C C . GLN B 1 30 ? -7.711 -8.562 -2.355 1 96.69 30 GLN B C 1
ATOM 749 O O . GLN B 1 30 ? -8.891 -8.867 -2.168 1 96.69 30 GLN B O 1
ATOM 754 N N . VAL B 1 31 ? -6.934 -8.328 -1.449 1 96.62 31 VAL B N 1
ATOM 755 C CA . VAL B 1 31 ? -7.32 -8.422 -0.045 1 96.62 31 VAL B CA 1
ATOM 756 C C . VAL B 1 31 ? -8.445 -7.438 0.249 1 96.62 31 VAL B C 1
ATOM 758 O O . VAL B 1 31 ? -9.43 -7.785 0.906 1 96.62 31 VAL B O 1
ATOM 761 N N . MET B 1 32 ? -8.336 -6.254 -0.295 1 97.62 32 MET B N 1
ATOM 762 C CA . MET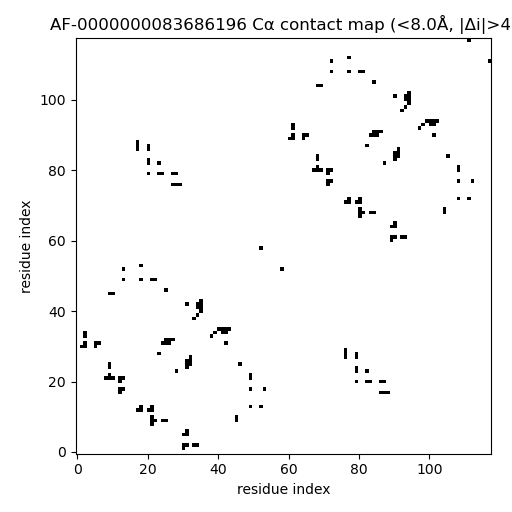 B 1 32 ? -9.367 -5.246 -0.064 1 97.62 32 MET B CA 1
ATOM 763 C C . MET B 1 32 ? -10.625 -5.57 -0.857 1 97.62 32 MET B C 1
ATOM 765 O O . MET B 1 32 ? -11.734 -5.211 -0.447 1 97.62 32 MET B O 1
ATOM 769 N N . GLY B 1 33 ? -10.469 -6.211 -1.97 1 97.75 33 GLY B N 1
ATOM 770 C CA . GLY B 1 33 ? -11.625 -6.738 -2.678 1 97.75 33 GLY B CA 1
ATOM 771 C C . GLY B 1 33 ? -12.43 -7.73 -1.856 1 97.75 33 GLY B C 1
ATOM 772 O O . GLY B 1 33 ? -13.664 -7.691 -1.855 1 97.75 33 GLY B O 1
ATOM 773 N N . VAL B 1 34 ? -11.711 -8.625 -1.233 1 97.81 34 VAL B N 1
ATOM 774 C CA . VAL B 1 34 ? -12.352 -9.617 -0.374 1 97.81 34 VAL B CA 1
ATOM 775 C C . VAL B 1 34 ? -13.094 -8.914 0.762 1 97.81 34 VAL B C 1
ATOM 777 O O . VAL B 1 34 ? -14.234 -9.258 1.073 1 97.81 34 VAL B O 1
ATOM 780 N N . MET B 1 35 ? -12.398 -7.918 1.389 1 97.19 35 MET B N 1
ATOM 781 C CA . MET B 1 35 ? -13.039 -7.152 2.453 1 97.19 35 MET B CA 1
ATOM 782 C C . MET B 1 35 ? -14.328 -6.508 1.956 1 97.19 35 MET B C 1
ATOM 784 O O . MET B 1 35 ? -15.336 -6.496 2.664 1 97.19 35 MET B O 1
ATOM 788 N N . LYS B 1 36 ? -14.258 -5.887 0.766 1 98.31 36 LYS B N 1
ATOM 789 C CA . LYS B 1 36 ? -15.422 -5.238 0.17 1 98.31 36 LYS B CA 1
ATOM 790 C C . LYS B 1 36 ? -16.594 -6.207 0.065 1 98.31 36 LYS B C 1
ATOM 792 O O . LYS B 1 36 ? -17.75 -5.816 0.256 1 98.31 36 LYS B O 1
ATOM 797 N N . GLN B 1 37 ? -16.312 -7.48 -0.255 1 98.19 37 GLN B N 1
ATOM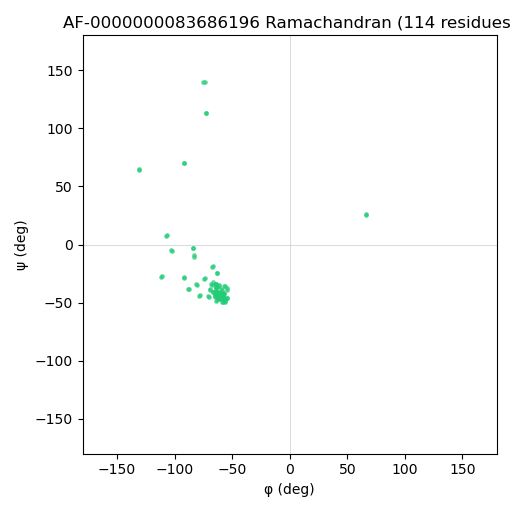 798 C CA . GLN B 1 37 ? -17.344 -8.5 -0.389 1 98.19 37 GLN B CA 1
ATOM 799 C C . GLN B 1 37 ? -17.797 -9.008 0.976 1 98.19 37 GLN B C 1
ATOM 801 O O . GLN B 1 37 ? -19 -9.18 1.215 1 98.19 37 GLN B O 1
ATOM 806 N N . GLU B 1 38 ? -16.922 -9.273 1.872 1 97.19 38 GLU B N 1
ATOM 807 C CA . GLU B 1 38 ? -17.203 -9.961 3.127 1 97.19 38 GLU B CA 1
ATOM 808 C C . GLU B 1 38 ? -17.625 -8.969 4.215 1 97.19 38 GLU B C 1
ATOM 810 O O . GLU B 1 38 ? -18.375 -9.328 5.125 1 97.19 38 GLU B O 1
ATOM 815 N N . GLN B 1 39 ? -17 -7.859 4.207 1 97.38 39 GLN B N 1
ATOM 816 C CA . GLN B 1 39 ? -17.25 -6.82 5.199 1 97.38 39 GLN B CA 1
ATOM 817 C C . GLN B 1 39 ? -17.453 -5.461 4.531 1 97.38 39 GLN B C 1
ATOM 819 O O . GLN B 1 39 ? -16.656 -4.539 4.742 1 97.38 39 GLN B O 1
ATOM 824 N N . PRO B 1 40 ? -18.438 -5.262 3.758 1 97.5 40 PRO B N 1
ATOM 825 C CA . PRO B 1 40 ? -18.641 -4.051 2.961 1 97.5 40 PRO B CA 1
ATOM 826 C C . PRO B 1 40 ? -18.734 -2.787 3.816 1 97.5 40 PRO B C 1
ATOM 828 O O . PRO B 1 40 ? -18.234 -1.733 3.422 1 97.5 40 PRO B O 1
ATOM 831 N N . GLU B 1 41 ? -19.359 -2.875 4.934 1 97.94 41 GLU B N 1
ATOM 832 C CA . GLU B 1 41 ? -19.484 -1.691 5.781 1 97.94 41 GLU B CA 1
ATOM 833 C C . GLU B 1 41 ? -18.109 -1.226 6.27 1 97.94 41 GLU B C 1
ATOM 835 O O . GLU B 1 41 ? -17.859 -0.023 6.363 1 97.94 41 GLU B O 1
ATOM 840 N N . ARG B 1 42 ? -17.328 -2.195 6.645 1 97.75 42 ARG B N 1
ATOM 841 C CA . ARG B 1 42 ? -15.984 -1.839 7.059 1 97.75 42 ARG B CA 1
ATOM 842 C C . ARG B 1 42 ? -15.203 -1.212 5.906 1 97.75 42 ARG B C 1
ATOM 844 O O . ARG B 1 42 ? -14.492 -0.223 6.098 1 97.75 42 ARG B O 1
ATOM 851 N N . TYR B 1 43 ? -15.383 -1.778 4.746 1 98.56 43 TYR B N 1
ATOM 852 C CA . TYR B 1 43 ? -14.766 -1.24 3.541 1 98.56 43 TYR B CA 1
ATOM 853 C C . TYR B 1 43 ? -15.258 0.175 3.26 1 98.56 43 TYR B C 1
ATOM 855 O O . TYR B 1 43 ? -14.453 1.073 2.984 1 98.56 43 TYR B O 1
ATOM 863 N N . LEU B 1 44 ? -16.422 0.407 3.359 1 98.31 44 LEU B N 1
ATOM 864 C CA . LEU B 1 44 ? -17.031 1.707 3.113 1 98.31 44 LEU B CA 1
ATOM 865 C C . LEU B 1 44 ? -16.547 2.742 4.117 1 98.31 44 LEU B C 1
ATOM 867 O O . LEU B 1 44 ? -16.344 3.91 3.77 1 98.31 44 LEU B O 1
ATOM 871 N N . ARG B 1 45 ? -16.406 2.361 5.375 1 98 45 ARG B N 1
ATOM 872 C CA . ARG B 1 45 ? -15.859 3.273 6.379 1 98 45 ARG B CA 1
ATOM 873 C C . ARG B 1 45 ? -14.477 3.773 5.98 1 98 45 ARG B C 1
ATOM 875 O O . ARG B 1 45 ? -14.172 4.957 6.141 1 98 45 ARG B O 1
ATOM 882 N N . LEU B 1 46 ? -13.68 2.852 5.457 1 98.06 46 LEU B N 1
ATOM 883 C CA . LEU B 1 46 ? -12.359 3.246 4.988 1 98.06 46 LEU B CA 1
ATOM 884 C C . LEU B 1 46 ? -12.461 4.199 3.805 1 98.06 46 LEU B C 1
ATOM 886 O O . LEU B 1 46 ? -11.742 5.195 3.738 1 98.06 46 LEU B O 1
ATOM 890 N N . GLU B 1 47 ? -13.281 3.91 2.908 1 97.88 47 GLU B N 1
ATOM 891 C CA . GLU B 1 47 ? -13.5 4.781 1.757 1 97.88 47 GLU B CA 1
ATOM 892 C C . GLU B 1 47 ? -13.961 6.168 2.193 1 97.88 47 GLU B C 1
ATOM 894 O O . GLU B 1 47 ? -13.5 7.18 1.655 1 97.88 47 GLU B O 1
ATOM 899 N N . HIS B 1 48 ? -14.82 6.141 3.062 1 97.62 48 HIS B N 1
ATOM 900 C CA . HIS B 1 48 ? -15.352 7.406 3.551 1 97.62 48 HIS B CA 1
ATOM 901 C C . HIS B 1 48 ? -14.273 8.234 4.238 1 97.62 48 HIS B C 1
ATOM 903 O O . HIS B 1 48 ? -14.195 9.445 4.043 1 97.62 48 HIS B O 1
ATOM 909 N N . LEU B 1 49 ? -13.609 7.566 5.07 1 97.31 49 LEU B N 1
ATOM 910 C CA . LEU B 1 49 ? -12.508 8.25 5.734 1 97.31 49 LEU B CA 1
ATOM 911 C C . LEU B 1 49 ? -11.555 8.867 4.715 1 97.31 49 LEU B C 1
ATOM 913 O O . LEU B 1 49 ? -11.125 10.008 4.871 1 97.31 49 LEU B O 1
ATOM 917 N N . LEU B 1 50 ? -11.227 8.102 3.734 1 97 50 LEU B N 1
ATOM 918 C CA . LEU B 1 50 ? -10.352 8.562 2.666 1 97 50 LEU B CA 1
ATOM 919 C C . LEU B 1 50 ? -10.938 9.789 1.971 1 97 50 LEU B C 1
ATOM 921 O O . LEU B 1 50 ? -10.242 10.781 1.761 1 97 50 LEU B O 1
ATOM 925 N N . VAL B 1 51 ? -12.172 9.781 1.574 1 95.38 51 VAL B N 1
ATOM 926 C CA . VAL B 1 51 ? -12.859 10.867 0.874 1 95.38 51 VAL B CA 1
ATOM 927 C C . VAL B 1 51 ? -12.891 12.109 1.756 1 95.38 51 VAL B C 1
ATOM 929 O O . VAL B 1 51 ? -12.602 13.219 1.29 1 95.38 51 VAL B O 1
ATOM 932 N N . ARG B 1 52 ? -13.203 11.922 2.934 1 95 52 ARG B N 1
ATOM 933 C CA . ARG B 1 52 ? -13.281 13.039 3.863 1 95 52 ARG B CA 1
ATOM 934 C C . ARG B 1 52 ? -11.922 13.711 4.031 1 95 52 ARG B C 1
ATOM 936 O O . ARG B 1 52 ? -11.836 14.945 4.062 1 95 52 ARG B O 1
ATOM 943 N N . THR B 1 53 ? -10.969 12.938 4.199 1 95.12 53 THR B N 1
ATOM 944 C CA . THR B 1 53 ? -9.633 13.477 4.418 1 95.12 53 THR B CA 1
ATOM 945 C C . THR B 1 53 ? -9.117 14.156 3.156 1 95.12 53 THR B C 1
ATOM 947 O O . THR B 1 53 ? -8.383 15.148 3.236 1 95.12 53 THR B O 1
ATOM 950 N N . TYR B 1 54 ? -9.43 13.711 2.061 1 91.69 54 TYR B N 1
ATOM 951 C CA . TYR B 1 54 ? -9 14.266 0.783 1 91.69 54 TYR B 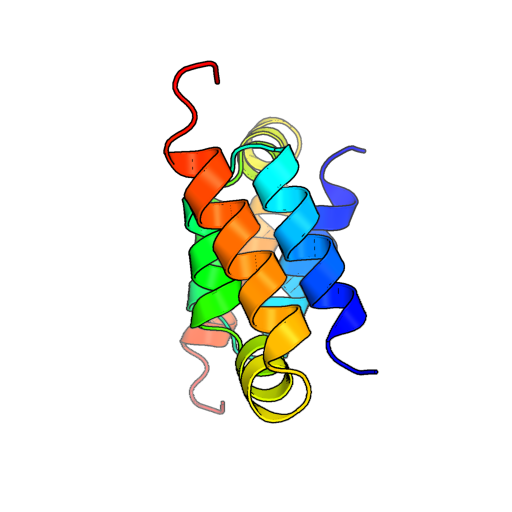CA 1
ATOM 952 C C . TYR B 1 54 ? -9.594 15.656 0.571 1 91.69 54 TYR B C 1
ATOM 954 O O . TYR B 1 54 ? -8.93 16.547 0.017 1 91.69 54 TYR B O 1
ATOM 962 N N . PHE B 1 55 ? -10.695 15.938 1.024 1 89.25 55 PHE B N 1
ATOM 963 C CA . PHE B 1 55 ? -11.414 17.172 0.759 1 89.25 55 PHE B CA 1
ATOM 964 C C . PHE B 1 55 ? -11.414 18.078 1.991 1 89.25 55 PHE B C 1
ATOM 966 O O . PHE B 1 55 ? -12.156 19.062 2.045 1 89.25 55 PHE B O 1
ATOM 973 N N . ASP B 1 56 ? -10.625 17.562 2.924 1 85.31 56 ASP B N 1
ATOM 974 C CA . ASP B 1 56 ? -10.57 18.438 4.098 1 85.31 56 ASP B CA 1
ATOM 975 C C . ASP B 1 56 ? -9.75 19.688 3.814 1 85.31 56 ASP B C 1
ATOM 977 O O . ASP B 1 56 ? -8.547 19.609 3.545 1 85.31 56 ASP B O 1
ATOM 981 N N . PRO B 1 57 ? -10.398 20.703 3.818 1 76.31 57 PRO B N 1
ATOM 982 C CA . PRO B 1 57 ? -9.758 21.984 3.512 1 76.31 57 PRO B CA 1
ATOM 983 C C . PRO B 1 57 ? -8.68 22.359 4.527 1 76.31 57 PRO B C 1
ATOM 985 O O . PRO B 1 57 ? -7.809 23.188 4.23 1 76.31 57 PRO B O 1
ATOM 988 N N . ASN B 1 58 ? -8.875 21.797 5.652 1 75.44 58 ASN B N 1
ATOM 989 C CA . ASN B 1 58 ? -7.961 22.234 6.703 1 75.44 58 ASN B CA 1
ATOM 990 C C . ASN B 1 58 ? -6.637 21.484 6.637 1 75.44 58 ASN B C 1
ATOM 992 O O . ASN B 1 58 ? -5.723 21.75 7.418 1 75.44 58 ASN B O 1
ATOM 996 N N . GLU B 1 59 ? -6.539 20.469 5.871 1 58.03 59 GLU B N 1
ATOM 997 C CA . GLU B 1 59 ? -5.246 19.781 5.855 1 58.03 59 GLU B CA 1
ATOM 998 C C . GLU B 1 59 ? -4.242 20.531 4.977 1 58.03 59 GLU B C 1
ATOM 1000 O O . GLU B 1 59 ? -4.621 21.141 3.971 1 58.03 59 GLU B O 1
#

Secondary structure (DSSP, 8-state):
-TTHHHHHHHHHHHHTT-HHHHHHHHHH-HHHHHHHHH-HHHHHHHHHHHHHHHT-TT-/-TTHHHHHHHHHHHHTT-HHHHHHHHHH-HHHHHHHHH-HHHHHHHHHHHHHHHT-TT-

Solvent-accessible surface area (backbone atoms only — not comparable to full-atom values): 6575 Å² total; per-residue (Å²): 121,91,40,55,67,56,51,53,47,38,52,48,26,47,73,70,68,33,49,70,49,25,50,41,43,54,72,65,33,67,54,39,50,49,35,42,71,77,38,40,68,62,41,47,51,52,52,47,50,52,55,51,61,72,67,37,79,86,109,119,92,39,55,67,57,52,52,48,37,52,49,26,49,72,71,66,32,50,69,50,22,49,40,44,53,73,65,32,67,55,38,49,48,34,43,71,76,39,40,68,63,40,48,52,52,52,46,53,51,55,51,60,71,66,39,80,86,109

Foldseek 3Di:
DQCVVVLVVLVVCLVVVVLVVSVCSCPPDVSNVVCCVPPVVSSVVSVVSSVCSVPPPVD/DQCVVVLVVLVVCLVVVVLVVSVCSCPPDVSNVVCCVPPVVSSVVSVVSSVCSVPPPVD

pLDDT: mean 94.26, std 7.35, range [58.03, 98.56]

Sequence (118 aa):
MQWGGMEWIVLEMIELRELDTARAILRQTQVMGVMKQEQPERYLRLEHLLVRTYFDPNEMQWGGMEWIVLEMIELRELDTARAILRQTQVMGVMKQEQPERYLRLEHLLVRTYFDPNE

InterPro domains:
  IPR045184 WD40 repeat-containing protein SMU1 [PTHR22848] (8-59)

Organism: NCBI:txid97028